Protein AF-A0A1V3X8K9-F1 (afdb_monomer_lite)

Sequence (49 aa):
MQTLRTPDERFDDLPDFPYAPRYCELPDDEGGTLRVAWVQDGRTAPTPC

Radius of gyration: 15.28 Å; chains: 1; bounding box: 47×21×35 Å

Organism: Mycobacterium kansasii (NCBI:txid1768)

pLDDT: mean 82.02, std 8.67, range [54.31, 91.56]

Structure (mmCIF, N/CA/C/O backbone):
data_AF-A0A1V3X8K9-F1
#
_entry.id   AF-A0A1V3X8K9-F1
#
loop_
_atom_site.group_PDB
_atom_site.id
_atom_site.type_symbol
_atom_site.label_atom_id
_atom_site.label_alt_id
_atom_site.label_comp_id
_atom_site.label_asym_id
_atom_site.label_entity_id
_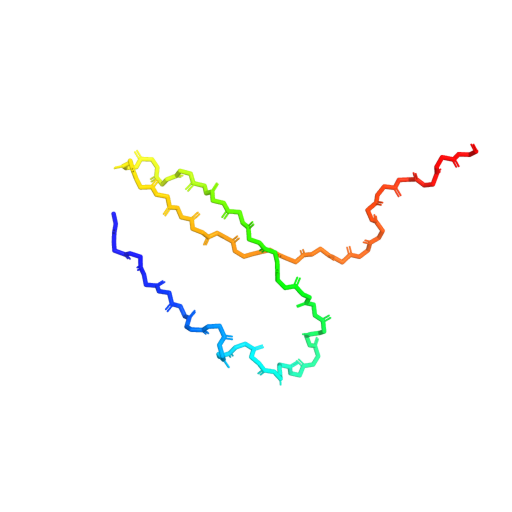atom_site.label_seq_id
_atom_site.pdbx_PDB_ins_code
_atom_site.Cartn_x
_atom_site.Cartn_y
_atom_site.Cartn_z
_atom_site.occupancy
_atom_site.B_iso_or_equiv
_atom_site.auth_seq_id
_atom_site.auth_comp_id
_atom_site.auth_asym_id
_atom_site.auth_atom_id
_atom_site.pdbx_PDB_model_num
ATOM 1 N N . MET A 1 1 ? -10.777 8.773 13.355 1.00 69.06 1 MET A N 1
ATOM 2 C CA . MET A 1 1 ? -11.331 8.660 11.971 1.00 69.06 1 MET A CA 1
ATOM 3 C C . MET A 1 1 ? -11.851 7.250 11.622 1.00 69.06 1 MET A C 1
ATOM 5 O O . MET A 1 1 ? -11.556 6.309 12.348 1.00 69.06 1 MET A O 1
ATOM 9 N N . GLN A 1 2 ? -12.627 7.074 10.531 1.00 76.12 2 GLN A N 1
ATOM 10 C CA . GLN A 1 2 ? -12.953 5.739 9.979 1.00 76.12 2 GLN A CA 1
ATOM 11 C C . GLN A 1 2 ? -11.999 5.381 8.833 1.00 76.12 2 GLN A C 1
ATOM 13 O O 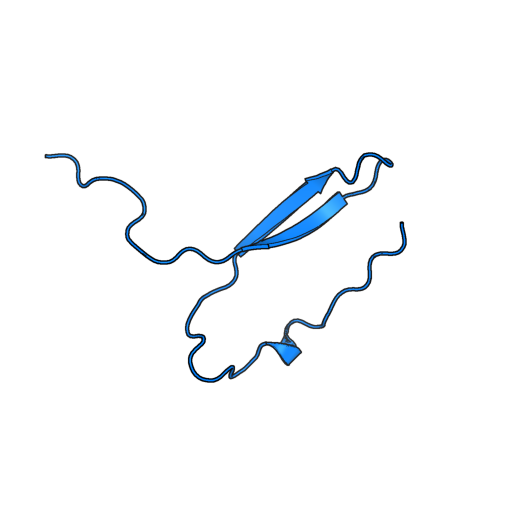. GLN A 1 2 ? -12.067 5.972 7.757 1.00 76.12 2 GLN A O 1
ATOM 18 N N . THR A 1 3 ? -11.129 4.398 9.057 1.00 75.12 3 THR A N 1
ATOM 19 C CA . THR A 1 3 ? -10.145 3.952 8.063 1.00 75.12 3 THR A CA 1
ATOM 20 C C . THR A 1 3 ? -10.692 2.762 7.282 1.00 75.12 3 THR A C 1
ATOM 22 O O . THR A 1 3 ? -10.868 1.675 7.830 1.00 75.12 3 THR A O 1
ATOM 25 N N . LEU A 1 4 ? -10.953 2.957 5.990 1.00 84.69 4 LEU A N 1
ATOM 26 C CA . LEU A 1 4 ? -11.297 1.877 5.066 1.00 84.69 4 LEU A CA 1
ATOM 27 C C . LEU A 1 4 ? -10.030 1.367 4.380 1.00 84.69 4 LEU A C 1
ATOM 29 O O . LEU A 1 4 ? -9.149 2.150 4.028 1.00 84.69 4 LEU A O 1
ATOM 33 N N . ARG A 1 5 ? -9.943 0.051 4.175 1.00 83.25 5 ARG A N 1
ATOM 34 C CA . ARG A 1 5 ? -8.792 -0.587 3.535 1.00 83.25 5 ARG A CA 1
ATOM 35 C C . ARG A 1 5 ? -9.217 -1.285 2.253 1.00 83.25 5 ARG A C 1
ATOM 37 O O . ARG A 1 5 ? -10.080 -2.159 2.280 1.00 83.25 5 ARG A O 1
ATOM 44 N N . THR A 1 6 ? -8.568 -0.929 1.150 1.00 85.31 6 THR A N 1
ATOM 45 C CA . THR A 1 6 ? -8.687 -1.671 -0.105 1.00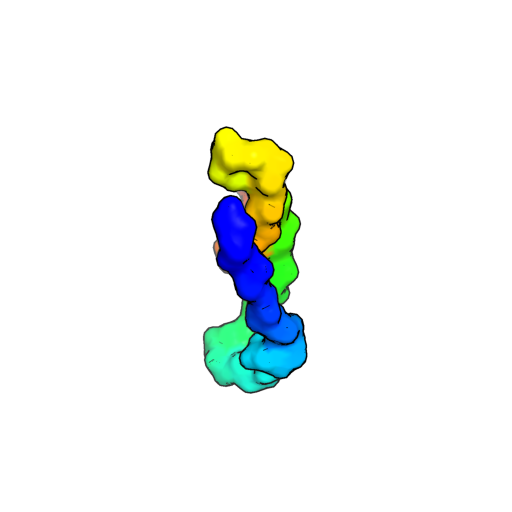 85.31 6 THR A CA 1
ATOM 46 C C . THR A 1 6 ? -8.038 -3.049 0.070 1.00 85.31 6 THR A C 1
ATOM 48 O O . THR A 1 6 ? -6.899 -3.108 0.542 1.00 85.31 6 THR A O 1
ATOM 51 N N . PRO A 1 7 ? -8.736 -4.149 -0.265 1.00 87.19 7 PRO A N 1
ATOM 52 C CA . PRO A 1 7 ? -8.154 -5.489 -0.249 1.00 87.19 7 PRO A CA 1
ATOM 53 C C . PRO A 1 7 ? -6.896 -5.571 -1.120 1.00 87.19 7 PRO A C 1
ATOM 55 O O . PRO A 1 7 ? -6.868 -4.985 -2.202 1.00 87.19 7 PRO A O 1
ATOM 58 N N . ASP A 1 8 ? -5.880 -6.311 -0.662 1.00 83.56 8 ASP A N 1
ATOM 59 C CA . ASP A 1 8 ? -4.595 -6.410 -1.371 1.00 83.56 8 ASP A CA 1
ATOM 60 C C . ASP A 1 8 ? -4.767 -7.054 -2.772 1.00 83.56 8 ASP A C 1
ATOM 62 O O . ASP A 1 8 ? -4.117 -6.626 -3.718 1.00 83.56 8 ASP A O 1
ATOM 66 N N . GLU A 1 9 ? -5.746 -7.957 -2.942 1.00 86.12 9 GLU A N 1
ATOM 67 C CA . GLU A 1 9 ? -6.123 -8.601 -4.223 1.00 86.12 9 GLU A CA 1
ATOM 68 C C . GLU A 1 9 ? -6.518 -7.616 -5.339 1.00 86.12 9 GLU A C 1
ATOM 70 O O . GLU A 1 9 ? -6.484 -7.937 -6.523 1.00 86.12 9 GLU A O 1
ATOM 75 N N . ARG A 1 10 ? -6.917 -6.387 -4.984 1.00 87.25 10 ARG A N 1
ATOM 76 C CA . ARG A 1 10 ? -7.265 -5.352 -5.971 1.00 87.25 10 ARG A CA 1
ATOM 77 C C . ARG A 1 10 ? -6.040 -4.756 -6.654 1.00 87.25 10 ARG A C 1
ATOM 79 O O . ARG A 1 10 ? -6.201 -4.019 -7.622 1.00 87.25 10 ARG A O 1
ATOM 86 N N . PHE A 1 11 ? -4.856 -5.047 -6.129 1.00 84.12 11 PHE A N 1
ATOM 87 C CA . PHE A 1 11 ? -3.575 -4.611 -6.664 1.00 84.12 11 PHE A CA 1
ATOM 88 C C . PHE A 1 11 ? -2.813 -5.761 -7.340 1.00 84.12 11 PHE A C 1
ATOM 90 O O . PHE A 1 11 ? -1.664 -5.567 -7.737 1.00 84.12 11 PHE A O 1
ATOM 97 N N . ASP A 1 12 ? -3.441 -6.932 -7.488 1.00 84.38 12 ASP A N 1
ATOM 98 C CA . ASP A 1 12 ? -2.880 -8.041 -8.253 1.00 84.38 12 ASP A CA 1
ATOM 99 C C . ASP A 1 12 ? -2.902 -7.719 -9.759 1.00 84.38 12 ASP A C 1
ATOM 101 O O . ASP A 1 12 ? -3.853 -7.125 -10.269 1.00 84.38 12 ASP A O 1
ATOM 105 N N . ASP A 1 13 ? -1.844 -8.127 -10.468 1.00 83.9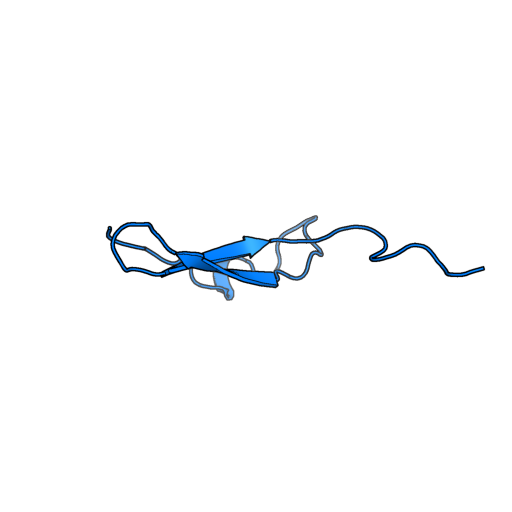4 13 ASP A N 1
ATOM 106 C CA . ASP A 1 13 ? -1.716 -8.047 -11.935 1.00 83.94 13 ASP A CA 1
ATOM 107 C C . ASP A 1 13 ? -1.884 -6.631 -12.535 1.00 83.94 13 ASP A C 1
ATOM 109 O O . ASP A 1 13 ? -2.420 -6.442 -13.627 1.00 83.94 13 ASP A O 1
ATOM 113 N N . LEU A 1 14 ? -1.424 -5.595 -11.822 1.00 87.00 14 LEU A N 1
ATOM 114 C CA . LEU A 1 14 ? -1.482 -4.226 -12.335 1.00 87.00 14 LEU A CA 1
ATOM 115 C C . LEU A 1 14 ? -0.538 -4.039 -13.542 1.00 87.00 14 LEU A C 1
ATOM 117 O O . LEU A 1 14 ? 0.679 -4.224 -13.402 1.00 87.00 14 LEU A O 1
ATOM 121 N N . PRO A 1 15 ? -1.055 -3.620 -14.716 1.00 90.00 15 PRO A N 1
ATOM 122 C CA . PRO A 1 15 ? -0.222 -3.371 -15.885 1.00 90.00 15 PRO A CA 1
ATOM 123 C C . PRO A 1 15 ? 0.731 -2.204 -15.616 1.00 90.00 15 PRO A C 1
ATOM 125 O O . PRO A 1 15 ? 0.360 -1.218 -14.979 1.00 90.00 15 PRO A O 1
ATOM 128 N N . ASP A 1 16 ? 1.972 -2.337 -16.089 1.00 86.00 16 ASP A N 1
ATOM 129 C CA . ASP A 1 16 ? 3.036 -1.332 -15.953 1.00 86.00 16 ASP A CA 1
ATOM 130 C C . ASP A 1 16 ? 3.396 -0.947 -14.501 1.00 86.00 16 ASP A C 1
ATOM 132 O O . ASP A 1 16 ? 4.093 0.043 -14.271 1.00 86.00 16 ASP A O 1
ATOM 136 N N . PHE A 1 17 ? 2.989 -1.749 -13.508 1.00 85.19 17 PHE A N 1
ATOM 137 C CA . PHE A 1 17 ? 3.290 -1.509 -12.094 1.00 85.19 17 PHE A CA 1
ATOM 138 C C . PHE A 1 17 ? 4.011 -2.703 -11.435 1.00 85.19 17 PHE A C 1
ATOM 140 O O . PHE A 1 17 ? 3.467 -3.357 -10.545 1.00 85.19 17 PHE A O 1
ATOM 147 N N . PRO A 1 18 ? 5.269 -3.003 -11.819 1.00 84.56 18 PRO A N 1
ATOM 148 C CA . PRO A 1 18 ? 6.039 -4.127 -11.279 1.00 84.56 18 PRO A CA 1
ATOM 149 C C . PRO A 1 18 ? 6.689 -3.810 -9.915 1.00 84.56 18 PRO A C 1
ATOM 151 O O . PRO A 1 18 ? 7.792 -4.275 -9.620 1.00 84.56 18 PRO A O 1
ATOM 154 N N . TYR A 1 19 ? 6.056 -2.979 -9.085 1.00 84.25 19 TYR A N 1
ATOM 155 C CA . TYR A 1 19 ? 6.637 -2.505 -7.830 1.00 84.25 19 TYR A CA 1
ATOM 156 C C . TYR A 1 19 ? 6.044 -3.235 -6.628 1.00 84.25 19 TYR A C 1
ATOM 158 O O . TYR A 1 19 ? 4.836 -3.227 -6.410 1.00 84.25 19 TYR A O 1
ATOM 166 N N . ALA A 1 20 ? 6.912 -3.816 -5.797 1.00 83.31 20 ALA A N 1
ATOM 167 C CA . ALA A 1 20 ? 6.490 -4.442 -4.549 1.00 83.31 20 ALA A CA 1
ATOM 168 C C . ALA A 1 20 ? 6.113 -3.369 -3.504 1.00 83.31 20 ALA A C 1
ATOM 170 O O . ALA A 1 20 ? 6.970 -2.546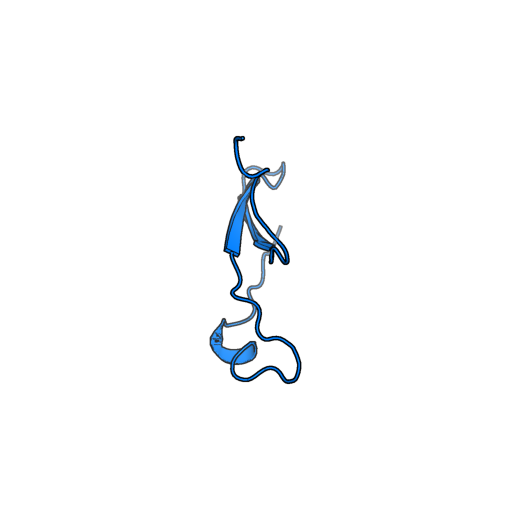 -3.150 1.00 83.31 20 ALA A O 1
ATOM 171 N N . PRO A 1 21 ? 4.875 -3.368 -2.972 1.00 86.69 21 PRO A N 1
ATOM 172 C CA . PRO A 1 21 ? 4.470 -2.413 -1.952 1.00 86.69 21 PRO A CA 1
ATOM 173 C C . PRO A 1 21 ? 5.153 -2.722 -0.616 1.00 86.69 21 PRO A C 1
ATOM 175 O O . PRO A 1 21 ? 5.196 -3.862 -0.151 1.00 86.69 21 PRO A O 1
ATOM 178 N N . ARG A 1 22 ? 5.666 -1.682 0.035 1.00 89.31 22 ARG A N 1
ATOM 179 C CA . ARG A 1 22 ? 6.123 -1.695 1.427 1.00 89.31 22 ARG A CA 1
ATOM 180 C C . ARG A 1 22 ? 5.133 -0.923 2.278 1.00 89.31 22 ARG A C 1
ATOM 182 O O . ARG A 1 22 ? 4.435 -0.053 1.774 1.00 89.31 22 ARG A O 1
ATOM 189 N N . TYR A 1 23 ? 5.071 -1.227 3.567 1.00 90.62 23 TYR A N 1
ATOM 190 C CA . TYR A 1 23 ? 4.107 -0.595 4.460 1.00 90.62 23 TYR A CA 1
ATOM 191 C C . TYR A 1 23 ? 4.797 -0.030 5.694 1.00 90.62 23 TYR A C 1
ATOM 193 O O . TYR A 1 23 ? 5.720 -0.645 6.225 1.00 90.62 23 TYR A O 1
ATOM 201 N N . CYS A 1 24 ? 4.341 1.133 6.144 1.00 91.56 24 CYS A N 1
ATOM 202 C CA . CYS A 1 24 ? 4.702 1.710 7.433 1.00 91.56 24 CYS A CA 1
ATOM 203 C C . CYS A 1 24 ? 3.444 2.129 8.197 1.00 91.56 24 CYS A C 1
ATOM 205 O O . CYS A 1 24 ? 2.393 2.374 7.603 1.00 91.56 24 CYS A O 1
ATOM 207 N N . GLU A 1 25 ? 3.558 2.182 9.518 1.00 91.31 25 GLU A N 1
ATOM 208 C CA . GLU A 1 25 ? 2.497 2.632 10.413 1.00 91.31 25 GLU A CA 1
ATOM 209 C C . GLU A 1 25 ? 2.848 4.029 10.919 1.00 91.31 25 GLU A C 1
ATOM 211 O O . GLU A 1 25 ? 3.947 4.259 11.426 1.00 91.31 25 GLU A O 1
ATOM 216 N N . LEU A 1 26 ? 1.925 4.969 10.745 1.00 89.12 26 LEU A N 1
ATOM 217 C CA . LEU A 1 26 ? 2.062 6.358 11.169 1.00 89.12 26 LEU A CA 1
ATOM 218 C C . LEU A 1 26 ? 0.963 6.683 12.185 1.00 89.12 26 LEU A C 1
ATOM 220 O O . LEU A 1 26 ? -0.156 6.192 12.032 1.00 89.12 26 LEU A O 1
ATOM 224 N N . PRO A 1 27 ? 1.244 7.486 13.221 1.00 89.44 27 PRO A N 1
ATOM 225 C CA . PRO A 1 27 ? 0.207 7.947 14.137 1.00 89.44 27 PRO A CA 1
ATOM 226 C C . PRO A 1 27 ? -0.765 8.891 13.412 1.00 89.44 27 PRO A C 1
ATOM 228 O O . PRO A 1 27 ? -0.335 9.722 12.615 1.00 89.44 27 PRO A O 1
ATOM 231 N N . ASP A 1 28 ? -2.063 8.777 13.700 1.00 82.25 28 ASP A N 1
ATOM 232 C CA . ASP A 1 28 ? -3.131 9.597 13.091 1.00 82.25 28 ASP A CA 1
ATOM 233 C C . ASP A 1 28 ? -3.480 10.866 13.903 1.00 82.25 28 ASP A C 1
ATOM 235 O O . ASP A 1 28 ? -4.452 11.549 13.611 1.00 82.25 28 ASP A O 1
ATOM 239 N N . ASP A 1 29 ? -2.662 11.217 14.904 1.00 81.00 29 ASP A N 1
ATOM 240 C CA . ASP A 1 29 ? -2.849 12.355 15.836 1.00 81.00 29 ASP A CA 1
ATOM 241 C C . ASP A 1 29 ? -4.077 12.232 16.771 1.00 81.00 29 ASP A C 1
ATOM 243 O O . ASP A 1 29 ? -4.115 12.834 17.839 1.00 81.00 29 ASP A O 1
ATOM 247 N N . GLU A 1 30 ? -5.026 11.346 16.457 1.00 81.31 30 GLU A N 1
ATOM 248 C CA . GLU A 1 30 ? -6.232 11.048 17.245 1.00 81.31 30 GLU A CA 1
ATOM 249 C C . GLU A 1 30 ? -6.081 9.798 18.146 1.00 81.31 30 GLU A C 1
ATOM 251 O O . GLU A 1 30 ? -7.045 9.313 18.741 1.00 81.31 30 GLU A O 1
ATOM 256 N N . GLY A 1 31 ? -4.861 9.259 18.259 1.00 78.00 31 GLY A N 1
ATOM 257 C CA . GLY A 1 31 ? -4.553 8.029 19.003 1.00 78.00 31 GLY A CA 1
ATOM 258 C C . GLY A 1 31 ? -4.715 6.735 18.195 1.00 78.00 31 GLY A C 1
ATOM 259 O O . GLY A 1 31 ? -4.537 5.650 18.750 1.00 78.00 31 GLY A O 1
ATOM 260 N N . GLY A 1 32 ? -5.027 6.831 16.898 1.00 82.94 32 GLY A N 1
ATOM 261 C CA . GLY A 1 32 ? -5.011 5.713 15.955 1.00 82.94 32 GLY A CA 1
ATOM 262 C C . GLY A 1 32 ? -3.677 5.549 15.219 1.00 82.94 32 GLY A C 1
ATOM 263 O O . GLY A 1 32 ? -2.770 6.380 15.319 1.00 82.94 32 GLY A O 1
ATOM 264 N N . THR A 1 33 ? -3.568 4.471 14.438 1.00 87.19 33 THR A N 1
ATOM 265 C CA . THR A 1 33 ? -2.480 4.260 13.473 1.00 87.19 33 THR A CA 1
ATOM 266 C C . THR A 1 33 ? -3.032 4.141 12.056 1.00 87.19 33 THR A C 1
ATOM 268 O O . THR A 1 33 ? -4.036 3.471 11.801 1.00 87.19 33 THR A O 1
ATOM 271 N N . LEU A 1 34 ? -2.359 4.793 11.111 1.00 88.75 34 LEU A N 1
ATOM 272 C CA . LEU A 1 34 ? -2.628 4.709 9.685 1.00 88.75 34 LEU A CA 1
ATOM 273 C C . LEU A 1 34 ? -1.519 3.909 9.005 1.00 88.75 34 LEU A C 1
ATOM 275 O O . LEU A 1 34 ? -0.335 4.230 9.116 1.00 88.75 34 LEU A O 1
ATOM 279 N N . ARG A 1 35 ? -1.911 2.876 8.257 1.00 89.31 35 ARG A N 1
ATOM 280 C CA . ARG A 1 35 ? -0.987 2.111 7.420 1.00 89.31 35 ARG A CA 1
ATOM 281 C C . ARG A 1 35 ? -0.821 2.799 6.071 1.00 89.31 35 ARG A C 1
ATOM 283 O O . ARG A 1 35 ? -1.782 2.910 5.314 1.00 89.31 35 ARG A O 1
ATOM 290 N N . VAL A 1 36 ? 0.406 3.184 5.746 1.00 90.12 36 VAL A N 1
ATOM 291 C CA . VAL A 1 36 ? 0.763 3.813 4.472 1.00 90.12 36 VAL A CA 1
ATOM 292 C C . VAL A 1 36 ? 1.564 2.835 3.625 1.00 90.12 36 VAL A C 1
ATOM 294 O O . VAL A 1 36 ? 2.562 2.279 4.081 1.00 90.12 36 VAL A O 1
ATOM 297 N N . ALA A 1 37 ? 1.105 2.611 2.392 1.00 89.94 37 ALA A N 1
ATOM 298 C CA . ALA A 1 37 ? 1.827 1.844 1.385 1.00 89.94 37 ALA A CA 1
ATOM 299 C C . ALA A 1 37 ? 2.784 2.765 0.613 1.00 89.94 37 ALA A C 1
ATOM 301 O O . ALA A 1 37 ? 2.379 3.836 0.167 1.00 89.94 37 ALA A O 1
ATOM 302 N N . TRP A 1 38 ? 4.033 2.352 0.429 1.00 89.00 38 TRP A N 1
ATOM 303 C CA . TRP A 1 38 ? 5.040 3.073 -0.343 1.00 89.00 38 TRP A CA 1
ATOM 304 C C . TRP A 1 38 ? 5.836 2.106 -1.217 1.00 89.00 38 TRP A C 1
ATOM 306 O O . TRP A 1 38 ? 6.046 0.946 -0.866 1.00 89.00 38 TRP A O 1
ATOM 316 N N . VAL A 1 39 ? 6.294 2.592 -2.365 1.00 89.50 39 VAL A N 1
ATOM 317 C CA . VAL A 1 39 ? 7.205 1.869 -3.255 1.00 89.50 39 VAL A CA 1
ATOM 318 C C . VAL A 1 39 ? 8.504 2.648 -3.345 1.00 89.50 39 VAL A C 1
ATOM 320 O O . VAL A 1 39 ? 8.511 3.874 -3.252 1.00 89.50 39 VAL A O 1
ATOM 323 N N . GLN A 1 40 ? 9.612 1.936 -3.503 1.00 84.12 40 GLN A N 1
ATOM 324 C CA . GLN A 1 40 ? 10.896 2.562 -3.769 1.00 84.12 40 GLN A CA 1
ATOM 325 C C . GLN A 1 40 ? 11.471 1.971 -5.037 1.00 84.12 40 GLN A C 1
ATOM 327 O O . GLN A 1 40 ? 11.717 0.767 -5.107 1.00 84.12 40 GLN A O 1
ATOM 332 N N . ASP A 1 41 ? 11.683 2.858 -5.997 1.00 80.56 41 ASP A N 1
ATOM 333 C CA . ASP A 1 41 ? 12.378 2.584 -7.237 1.00 80.56 41 ASP A CA 1
ATOM 334 C C . ASP A 1 41 ? 13.803 3.157 -7.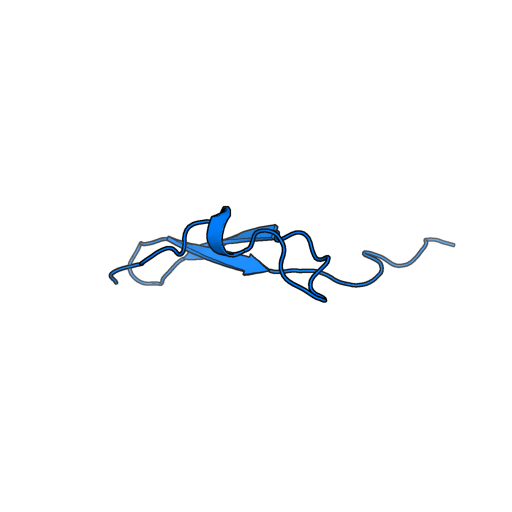171 1.00 80.56 41 ASP A C 1
ATOM 336 O O . ASP A 1 41 ? 14.037 4.218 -6.587 1.00 80.56 41 ASP A O 1
ATOM 340 N N . GLY A 1 42 ? 14.766 2.433 -7.741 1.00 74.00 42 GLY A N 1
ATOM 341 C CA . GLY A 1 42 ? 16.182 2.812 -7.739 1.00 74.00 42 GLY A CA 1
ATOM 342 C C . GLY A 1 42 ? 17.022 2.256 -6.575 1.00 74.00 42 GLY A C 1
ATOM 343 O O . GLY A 1 42 ? 16.528 1.651 -5.623 1.00 74.00 42 GLY A O 1
ATOM 344 N N . ARG A 1 43 ? 18.351 2.421 -6.676 1.00 70.56 43 ARG A N 1
ATOM 345 C CA . ARG A 1 43 ? 19.321 1.864 -5.715 1.00 70.56 43 ARG A CA 1
ATOM 346 C C . ARG A 1 43 ? 19.178 2.500 -4.330 1.00 70.56 43 ARG A C 1
ATOM 348 O O . ARG A 1 43 ? 19.420 3.690 -4.146 1.00 70.56 43 ARG A O 1
ATOM 355 N N . THR A 1 44 ? 18.884 1.669 -3.338 1.00 69.38 44 THR A N 1
ATOM 356 C CA . THR A 1 44 ? 19.069 1.974 -1.918 1.00 69.38 44 THR A CA 1
ATOM 357 C C . THR A 1 44 ? 20.567 1.959 -1.598 1.00 69.38 44 THR A C 1
ATOM 359 O O . THR A 1 44 ? 21.166 0.888 -1.570 1.00 69.38 44 THR A O 1
ATOM 362 N N . ALA A 1 45 ? 21.134 3.134 -1.323 1.00 67.25 45 ALA A N 1
ATOM 363 C CA . ALA A 1 45 ? 22.502 3.405 -0.851 1.00 67.25 45 ALA A CA 1
ATOM 364 C C . ALA A 1 45 ? 23.615 3.579 -1.918 1.00 67.25 45 ALA A C 1
ATOM 366 O O . ALA A 1 45 ? 23.628 2.892 -2.945 1.00 67.25 45 ALA A O 1
ATOM 367 N N . PRO A 1 46 ? 24.574 4.504 -1.672 1.00 60.19 46 PRO A N 1
ATOM 368 C CA . PRO A 1 46 ? 25.784 4.622 -2.476 1.00 60.19 46 PRO A CA 1
ATOM 369 C C . PRO A 1 46 ? 26.638 3.367 -2.292 1.00 60.19 46 PRO A C 1
ATOM 371 O O . PRO A 1 46 ? 26.842 2.908 -1.171 1.00 60.19 46 PRO A O 1
ATOM 374 N N . THR A 1 47 ? 27.150 2.817 -3.389 1.00 54.31 47 THR A N 1
ATOM 375 C CA . THR A 1 47 ? 28.201 1.795 -3.351 1.00 54.31 47 THR A CA 1
ATOM 376 C C . THR A 1 47 ? 29.376 2.364 -2.539 1.00 54.31 47 THR A C 1
ATOM 378 O O . THR A 1 47 ? 29.914 3.390 -2.967 1.00 54.31 47 THR A O 1
ATOM 381 N N . PRO A 1 48 ? 29.769 1.798 -1.379 1.00 67.50 48 PRO A N 1
ATOM 382 C CA . PRO A 1 48 ? 31.023 2.208 -0.761 1.00 67.50 48 PRO A CA 1
ATOM 383 C C . PRO A 1 48 ? 32.169 1.850 -1.719 1.00 67.50 48 PRO A C 1
ATOM 385 O O . PRO A 1 48 ? 32.147 0.776 -2.325 1.00 67.50 48 PRO A O 1
ATOM 388 N N . CYS A 1 49 ? 33.086 2.804 -1.910 1.00 63.25 49 CYS A N 1
ATOM 389 C CA . CYS A 1 49 ? 34.299 2.657 -2.718 1.00 63.25 49 CYS A CA 1
ATOM 390 C C . CYS A 1 49 ? 35.207 1.545 -2.176 1.00 63.25 49 CYS A C 1
ATOM 392 O O . CYS A 1 49 ? 35.232 1.365 -0.937 1.00 63.25 49 CYS A O 1
#

Foldseek 3Di:
DDDDDDDPVVVPPDPPPPWDWDWDWDDPVVRDIDIDTDTDDDDDDDDDD

Secondary structure (DSSP, 8-state):
-------GGGGTT-TT--PPPEEEEEE-SSS-EEEEEE---S-SSPPP-

InterPro domains:
  IPR029058 Alpha/Beta hydrolase fold [G3DSA:3.40.50.1820] (1-49)